Protein AF-A0A164Q446-F1 (afdb_monomer)

Radius of gyration: 11.25 Å; Cα contacts (8 Å, |Δi|>4): 60; chains: 1; bounding box: 26×23×29 Å

Secondary structure (DSSP, 8-state):
--TT---HHHHHHT--S--S-HHHHHHHHHHHHHTT--TT---TTS--HHHHHHHTT--

Mean predicted aligned error: 6.01 Å

Organism: NCBI:txid35525

Foldseek 3Di:
DDPFQDDPLLCLLQPPDPPVDPPVSVVVNVVCVVVVNDQCRATNVRDGSVRSNVVNVPD

InterPro domains:
  IPR036770 Ankyrin repeat-containing domain superfamily [G3DSA:1.25.40.20] (1-56)
  IPR036770 Ankyrin repeat-containing domain superfamily [SSF48403] (2-54)

Solvent-accessible surface area (backbone atoms only — not comparable to full-atom values): 3517 Å² total; per-residue (Å²): 108,54,99,52,42,37,44,74,61,33,53,66,56,49,46,88,64,84,69,90,48,65,68,57,55,51,51,52,53,49,51,42,44,74,73,66,52,63,74,81,47,48,26,74,84,68,34,29,27,68,51,50,30,55,63,62,72,79,111

Structure (mmCIF, N/CA/C/O backbone):
data_AF-A0A164Q446-F1
#
_entry.id   AF-A0A164Q446-F1
#
loop_
_atom_site.group_PDB
_atom_site.id
_atom_site.type_symbol
_atom_site.label_atom_id
_atom_site.label_alt_id
_atom_site.label_comp_id
_atom_site.label_asym_id
_atom_site.label_entity_id
_atom_site.label_seq_id
_atom_site.pdbx_PDB_ins_code
_atom_site.Cartn_x
_atom_site.Cartn_y
_atom_site.Cartn_z
_atom_site.occupancy
_atom_site.B_iso_or_equiv
_atom_site.auth_seq_id
_atom_site.auth_comp_id
_atom_site.auth_asym_id
_atom_site.auth_atom_id
_atom_site.pdbx_PDB_model_num
ATOM 1 N N . MET A 1 1 ? -7.682 -4.588 -9.137 1.00 69.00 1 MET A N 1
ATOM 2 C CA . MET A 1 1 ? -6.300 -4.190 -9.480 1.00 69.00 1 MET A CA 1
ATOM 3 C C . MET A 1 1 ? -6.386 -2.977 -10.389 1.00 69.00 1 MET A C 1
ATOM 5 O O . MET A 1 1 ? -7.325 -2.925 -11.176 1.00 69.00 1 MET A O 1
ATOM 9 N N . ASP A 1 2 ? -5.491 -2.000 -10.242 1.00 78.00 2 ASP A N 1
ATOM 10 C CA . ASP A 1 2 ? -5.438 -0.821 -11.124 1.00 78.00 2 ASP A CA 1
ATOM 11 C C . ASP A 1 2 ? -4.738 -1.136 -12.467 1.00 78.00 2 ASP A C 1
ATOM 13 O O . ASP A 1 2 ? -4.366 -2.281 -12.743 1.00 78.00 2 ASP A O 1
ATOM 17 N N . HIS A 1 3 ? -4.507 -0.106 -13.290 1.00 83.69 3 HIS A N 1
ATOM 18 C CA . HIS A 1 3 ? -3.795 -0.222 -14.569 1.00 83.69 3 HIS A CA 1
ATOM 19 C C . HIS A 1 3 ? -2.336 -0.693 -14.424 1.00 83.69 3 HIS A C 1
ATOM 21 O O . HIS A 1 3 ? -1.759 -1.152 -15.403 1.00 83.69 3 HIS A O 1
ATOM 27 N N . ARG A 1 4 ? -1.740 -0.598 -13.224 1.00 83.56 4 ARG A N 1
ATOM 28 C CA . ARG A 1 4 ? -0.389 -1.071 -12.889 1.00 83.56 4 ARG A CA 1
ATOM 29 C C . ARG A 1 4 ? -0.388 -2.400 -12.120 1.00 83.56 4 ARG A C 1
ATOM 31 O O . ARG A 1 4 ? 0.648 -2.779 -11.585 1.00 83.56 4 ARG A O 1
ATOM 38 N N . ARG A 1 5 ? -1.510 -3.131 -12.065 1.00 86.69 5 ARG A N 1
ATOM 39 C CA . ARG A 1 5 ? -1.710 -4.335 -11.224 1.00 86.69 5 ARG A CA 1
ATOM 40 C C . ARG A 1 5 ? -1.467 -4.113 -9.724 1.00 86.69 5 ARG A C 1
ATOM 42 O O . ARG A 1 5 ? -1.364 -5.075 -8.969 1.00 86.69 5 ARG A O 1
ATOM 49 N N . ASN A 1 6 ? -1.460 -2.868 -9.267 1.00 85.31 6 ASN A N 1
ATOM 50 C CA . ASN A 1 6 ? -1.454 -2.532 -7.857 1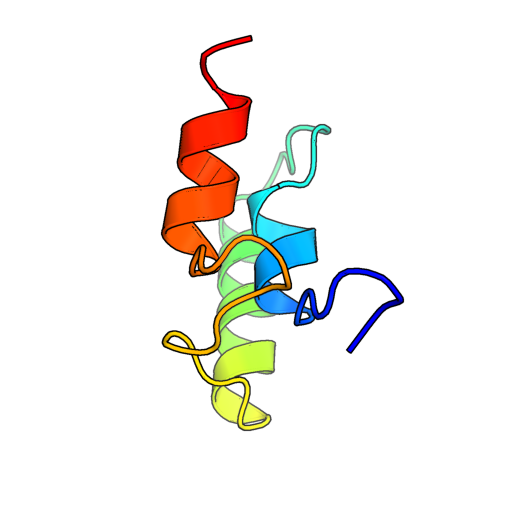.00 85.31 6 ASN A CA 1
ATOM 51 C C . ASN A 1 6 ? -2.739 -3.062 -7.213 1.00 85.31 6 ASN A C 1
ATOM 53 O O . ASN A 1 6 ? -3.870 -2.832 -7.670 1.00 85.31 6 ASN A O 1
ATOM 57 N N . THR A 1 7 ? -2.551 -3.807 -6.133 1.00 89.75 7 THR A N 1
ATOM 58 C CA . THR A 1 7 ? -3.616 -4.151 -5.193 1.00 89.75 7 THR A CA 1
ATOM 59 C C . THR A 1 7 ? -3.885 -2.959 -4.269 1.00 89.75 7 THR A C 1
ATOM 61 O O . THR A 1 7 ? -3.059 -2.050 -4.183 1.00 89.75 7 THR A O 1
ATOM 64 N N . PRO A 1 8 ? -5.007 -2.941 -3.532 1.00 87.56 8 PRO A N 1
ATOM 65 C CA . PRO A 1 8 ? -5.240 -1.911 -2.519 1.00 87.56 8 PRO A CA 1
ATOM 66 C C . PRO A 1 8 ? -4.085 -1.784 -1.510 1.00 87.56 8 PRO A C 1
ATOM 68 O O . PRO A 1 8 ? -3.767 -0.675 -1.087 1.00 87.56 8 PRO A O 1
ATOM 71 N N . LEU A 1 9 ? -3.401 -2.898 -1.203 1.00 87.81 9 LEU A N 1
ATOM 72 C CA . LEU A 1 9 ? -2.204 -2.900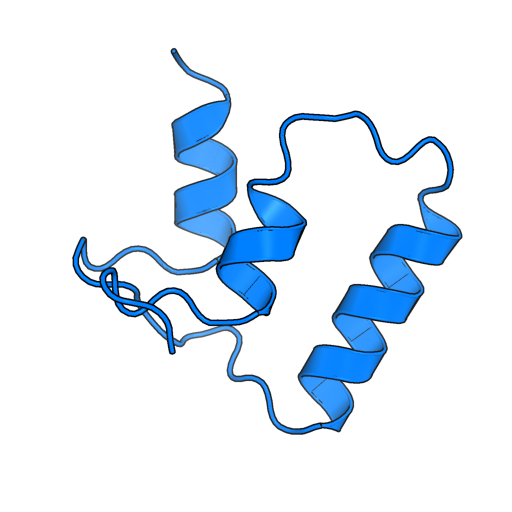 -0.361 1.00 87.81 9 LEU A CA 1
ATOM 73 C C . LEU A 1 9 ? -1.050 -2.099 -0.979 1.00 87.81 9 LEU A C 1
ATOM 75 O O . LEU A 1 9 ? -0.396 -1.366 -0.255 1.00 87.81 9 LEU A O 1
ATOM 79 N N . HIS A 1 10 ? -0.828 -2.160 -2.295 1.00 89.06 10 HIS 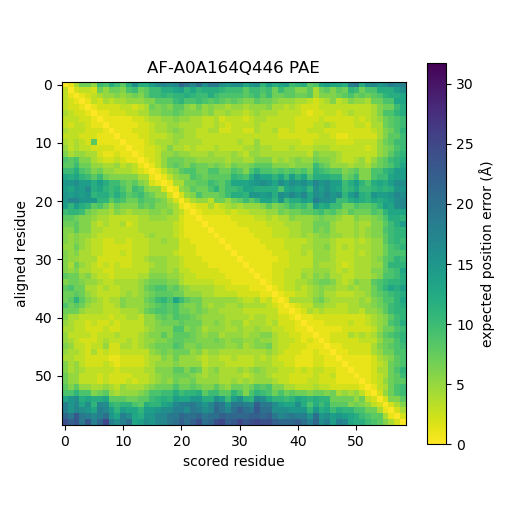A N 1
ATOM 80 C CA . HIS A 1 10 ? 0.200 -1.336 -2.953 1.00 89.06 10 HIS A CA 1
ATOM 81 C C . HIS A 1 10 ? -0.103 0.165 -2.863 1.00 89.06 10 HIS A C 1
ATOM 83 O O . HIS A 1 10 ? 0.806 0.984 -2.778 1.00 89.06 10 HIS A O 1
ATOM 89 N N . LEU A 1 11 ? -1.384 0.539 -2.895 1.00 86.44 11 LEU A N 1
ATOM 90 C CA . LEU A 1 11 ? -1.791 1.944 -2.871 1.00 86.44 11 LEU A CA 1
ATOM 91 C C . LEU A 1 11 ? -1.636 2.562 -1.479 1.00 86.44 11 LEU A C 1
ATOM 93 O O . LEU A 1 11 ? -1.215 3.711 -1.373 1.00 86.44 11 LEU A O 1
ATOM 97 N N . ILE A 1 12 ? -1.978 1.814 -0.423 1.00 85.81 12 ILE A N 1
ATOM 98 C CA . ILE A 1 12 ? -1.933 2.337 0.949 1.00 85.81 12 ILE A CA 1
ATOM 99 C C . ILE A 1 12 ? -0.496 2.492 1.461 1.00 85.81 12 ILE A C 1
ATOM 101 O O . ILE A 1 12 ? -0.195 3.463 2.148 1.00 85.81 12 ILE A O 1
ATOM 105 N N . VAL A 1 13 ? 0.402 1.575 1.093 1.00 81.50 13 VAL A N 1
ATOM 106 C CA . VAL A 1 13 ? 1.813 1.602 1.518 1.00 81.50 13 VAL A CA 1
ATOM 107 C C . VAL A 1 13 ? 2.656 2.614 0.741 1.00 81.50 13 VAL A C 1
ATOM 109 O O . VAL A 1 13 ? 3.590 3.177 1.298 1.00 81.50 13 VAL A O 1
ATOM 112 N N . GLY A 1 14 ? 2.312 2.887 -0.520 1.00 75.88 14 GLY A N 1
ATOM 113 C CA . GLY A 1 14 ? 2.948 3.925 -1.336 1.00 75.88 14 GLY A CA 1
ATOM 114 C C . GLY A 1 14 ? 2.314 5.309 -1.178 1.00 75.88 14 GLY A C 1
ATOM 115 O O . GLY A 1 14 ? 2.580 6.194 -1.990 1.00 75.88 14 GLY A O 1
ATOM 116 N N . TYR A 1 15 ? 1.420 5.501 -0.200 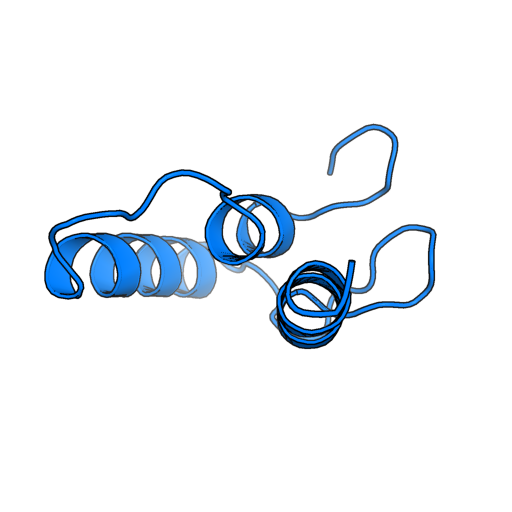1.00 77.62 15 TYR A N 1
ATOM 117 C CA . TYR A 1 15 ? 0.673 6.745 -0.063 1.00 77.62 15 TYR A CA 1
ATOM 118 C C . TYR A 1 15 ? 1.608 7.878 0.403 1.00 77.62 15 TYR A C 1
ATOM 120 O O . TYR A 1 15 ? 2.128 7.828 1.516 1.00 77.62 15 TYR A O 1
ATOM 128 N N . PRO A 1 16 ? 1.822 8.927 -0.414 1.00 65.25 16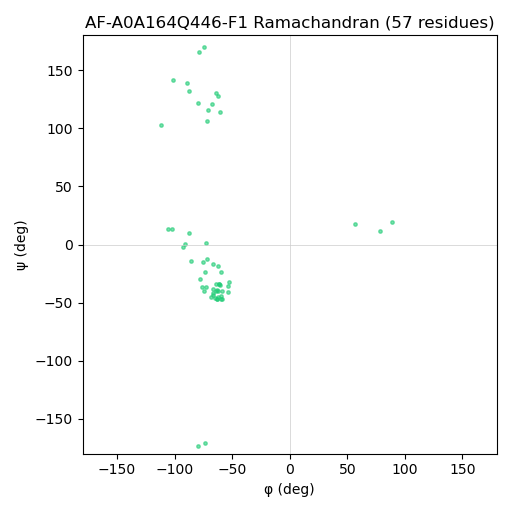 PRO A N 1
ATOM 129 C CA . PRO A 1 16 ? 2.875 9.917 -0.175 1.00 65.25 16 PRO A CA 1
ATOM 130 C C . PRO A 1 16 ? 2.544 10.896 0.954 1.00 65.25 16 PRO A C 1
ATOM 132 O O . PRO A 1 16 ? 3.410 11.637 1.415 1.00 65.25 16 PRO A O 1
ATOM 135 N N . LYS A 1 17 ? 1.277 10.958 1.383 1.00 69.94 17 LYS A N 1
ATOM 136 C CA . LYS A 1 17 ? 0.887 11.815 2.500 1.00 69.94 17 LYS A CA 1
ATOM 137 C C . LYS A 1 17 ? 1.078 11.049 3.803 1.00 69.94 17 LYS A C 1
ATOM 139 O O . LYS A 1 17 ? 0.564 9.934 3.904 1.00 69.94 17 LYS A O 1
ATOM 144 N N . PRO A 1 18 ? 1.726 11.653 4.811 1.00 62.09 18 PRO A N 1
ATOM 145 C CA . PRO A 1 18 ? 1.830 11.034 6.117 1.00 62.09 18 PRO A CA 1
ATOM 146 C C . PRO A 1 18 ? 0.419 10.825 6.660 1.00 62.09 18 PRO A C 1
ATOM 148 O O . PRO A 1 18 ? -0.324 11.777 6.904 1.00 62.09 18 PRO A O 1
ATOM 151 N N . ILE A 1 19 ? 0.036 9.562 6.812 1.00 68.25 19 ILE A N 1
ATOM 152 C CA . ILE A 1 19 ? -1.130 9.204 7.605 1.00 68.25 19 ILE A CA 1
ATOM 153 C C . ILE A 1 19 ? -0.694 9.459 9.046 1.00 68.25 19 ILE A C 1
ATOM 155 O O . ILE A 1 19 ? 0.155 8.744 9.571 1.00 68.25 19 ILE A O 1
ATOM 159 N N . SER A 1 20 ? -1.208 10.532 9.649 1.00 65.94 20 SER A N 1
ATOM 160 C CA . SER A 1 20 ? -0.801 10.971 10.991 1.00 65.94 20 SER A CA 1
ATOM 161 C C . SER A 1 20 ? -1.057 9.914 12.069 1.00 65.94 20 SER A C 1
ATOM 163 O O . SER A 1 20 ? -0.365 9.902 13.082 1.00 65.94 20 SER A O 1
ATOM 165 N N . ASP A 1 21 ? -1.994 8.997 11.821 1.00 77.56 21 ASP A N 1
ATOM 166 C CA . ASP A 1 21 ? -2.396 7.956 12.757 1.00 77.56 21 ASP A CA 1
ATOM 167 C C . ASP A 1 21 ? -1.976 6.568 12.268 1.00 77.56 21 ASP A C 1
ATOM 169 O O . ASP A 1 21 ? -2.626 5.942 11.424 1.00 77.56 21 ASP A O 1
ATOM 173 N N . PHE A 1 22 ? -0.905 6.045 12.866 1.00 77.62 22 PHE A N 1
ATOM 174 C CA . PHE A 1 22 ? -0.435 4.673 12.652 1.00 77.62 22 PHE A CA 1
ATOM 175 C C . PHE A 1 22 ? -1.539 3.628 12.894 1.00 77.62 22 PHE A C 1
ATOM 177 O O . PHE A 1 22 ? -1.627 2.635 12.176 1.00 77.62 22 PHE A O 1
ATOM 184 N N . VAL A 1 23 ? -2.423 3.874 13.867 1.00 82.94 23 VAL A N 1
ATOM 185 C CA . VAL A 1 23 ? -3.566 3.002 14.191 1.00 82.94 23 VAL A CA 1
ATOM 186 C C . VAL A 1 23 ? -4.543 2.900 13.018 1.00 82.94 23 VAL A C 1
ATOM 188 O O . VAL A 1 23 ? -5.034 1.812 12.708 1.00 82.94 23 VAL A O 1
ATOM 191 N N . THR A 1 24 ? -4.791 4.013 12.328 1.00 84.75 24 THR A N 1
ATOM 192 C CA . THR A 1 24 ? -5.664 4.056 11.151 1.00 84.75 24 THR A CA 1
ATOM 193 C C . THR A 1 24 ? -5.032 3.296 9.990 1.00 84.75 24 THR A C 1
ATOM 195 O O . THR A 1 24 ? -5.696 2.464 9.376 1.00 84.75 24 THR A O 1
ATOM 198 N N . LEU A 1 25 ? -3.735 3.504 9.733 1.00 83.69 25 LEU A N 1
ATOM 199 C CA . LEU A 1 25 ? -3.003 2.757 8.706 1.00 83.69 25 LEU A CA 1
ATOM 200 C C . LEU A 1 25 ? -3.026 1.245 8.983 1.00 83.69 25 LEU A C 1
ATOM 202 O O . LEU A 1 25 ? -3.357 0.460 8.097 1.00 83.69 25 LEU A O 1
ATOM 206 N N . HIS A 1 26 ? -2.741 0.844 10.223 1.00 85.50 26 HIS A N 1
ATOM 207 C CA . HIS A 1 26 ? -2.775 -0.554 10.642 1.00 85.50 26 HIS A CA 1
ATOM 208 C C . HIS A 1 26 ? -4.168 -1.170 10.459 1.00 85.50 26 HIS A C 1
ATOM 210 O O . HIS A 1 26 ? -4.287 -2.258 9.904 1.00 85.50 26 HIS A O 1
ATOM 216 N N . SER A 1 27 ? -5.225 -0.453 10.848 1.00 89.75 27 SER A N 1
ATOM 217 C CA . SER A 1 27 ? -6.609 -0.924 10.702 1.00 89.75 27 SER A CA 1
ATOM 218 C C . SER A 1 27 ? -7.008 -1.105 9.236 1.00 89.75 27 SER A C 1
ATOM 220 O O . SER A 1 27 ? -7.653 -2.096 8.894 1.00 89.75 27 SER A O 1
ATOM 222 N N . ILE A 1 28 ? -6.593 -0.193 8.348 1.00 87.88 28 ILE A N 1
ATOM 223 C CA . ILE A 1 28 ? -6.845 -0.311 6.903 1.00 87.88 28 ILE A CA 1
ATOM 224 C C . ILE A 1 28 ? -6.115 -1.532 6.334 1.00 87.88 28 ILE A C 1
ATOM 226 O O . ILE A 1 28 ? -6.720 -2.316 5.606 1.00 87.88 28 ILE A O 1
ATOM 230 N N . ILE A 1 29 ? -4.838 -1.722 6.681 1.00 86.94 29 ILE A N 1
ATOM 231 C CA . ILE A 1 29 ? -4.051 -2.878 6.226 1.00 86.94 29 ILE A CA 1
ATOM 232 C C . ILE A 1 29 ? -4.698 -4.184 6.697 1.00 86.94 29 ILE A C 1
ATOM 234 O O . ILE A 1 29 ? -4.899 -5.083 5.882 1.00 86.94 29 ILE A O 1
ATOM 238 N N . MET A 1 30 ? -5.084 -4.271 7.973 1.00 89.50 30 MET A N 1
ATOM 239 C CA . MET A 1 30 ? -5.742 -5.460 8.522 1.00 89.50 30 MET A CA 1
ATOM 240 C C . MET A 1 30 ? -7.076 -5.740 7.833 1.00 89.50 30 MET A C 1
ATOM 242 O O . MET A 1 30 ? -7.298 -6.862 7.391 1.00 89.50 30 MET A O 1
ATOM 246 N N . THR A 1 31 ? -7.908 -4.716 7.620 1.00 91.50 31 THR A N 1
ATOM 247 C CA . THR A 1 31 ? -9.187 -4.863 6.902 1.00 91.50 31 THR A CA 1
ATOM 248 C C . THR A 1 31 ? -8.976 -5.399 5.483 1.00 91.50 31 THR A C 1
ATOM 250 O O . THR A 1 31 ? -9.733 -6.241 5.007 1.00 91.50 31 THR A O 1
ATOM 253 N N . LEU A 1 32 ? -7.935 -4.928 4.788 1.00 88.56 32 LEU A N 1
ATOM 254 C CA . LEU A 1 32 ? -7.607 -5.407 3.447 1.00 88.56 32 LEU A CA 1
ATOM 255 C C . LEU A 1 32 ? -7.165 -6.875 3.468 1.00 88.56 32 LEU A C 1
ATOM 257 O O . LEU A 1 32 ? -7.621 -7.646 2.626 1.00 88.56 32 LEU A O 1
ATOM 261 N N . ILE A 1 33 ? -6.321 -7.268 4.423 1.00 87.69 33 ILE A N 1
ATOM 262 C CA . ILE A 1 33 ? -5.870 -8.658 4.585 1.00 87.69 33 ILE A CA 1
ATOM 263 C C . ILE A 1 33 ? -7.057 -9.575 4.909 1.00 87.69 33 ILE A C 1
ATOM 265 O O . ILE A 1 33 ? -7.222 -10.607 4.262 1.00 87.69 33 ILE A O 1
ATOM 269 N N . GLU A 1 34 ? -7.924 -9.180 5.844 1.00 90.75 34 GLU A N 1
ATOM 270 C CA . GLU A 1 34 ? -9.137 -9.924 6.216 1.00 90.75 34 GLU A CA 1
ATOM 271 C C . GLU A 1 34 ? -10.121 -10.066 5.048 1.00 90.75 34 GLU A C 1
ATOM 273 O O . GLU A 1 34 ? -10.762 -11.104 4.895 1.00 90.75 34 GLU A O 1
ATOM 278 N N . ALA A 1 35 ? -10.193 -9.063 4.168 1.00 89.38 35 ALA A N 1
ATOM 279 C CA . ALA A 1 35 ? -10.967 -9.124 2.930 1.00 89.38 35 ALA A CA 1
ATOM 280 C C . ALA A 1 35 ? -10.339 -10.034 1.848 1.00 89.38 35 ALA A C 1
ATOM 282 O O . ALA A 1 35 ? -10.879 -10.139 0.745 1.00 89.38 35 ALA A O 1
ATOM 283 N N . GLY A 1 36 ? -9.206 -10.686 2.132 1.00 86.56 36 GLY A N 1
ATOM 284 C CA . GLY A 1 36 ? -8.505 -11.582 1.211 1.00 86.56 36 GLY A CA 1
ATOM 285 C C . GLY A 1 36 ? -7.481 -10.883 0.314 1.00 86.56 36 GLY A C 1
ATOM 286 O O . GLY A 1 36 ? -7.111 -11.419 -0.737 1.00 86.56 36 GLY A O 1
ATOM 287 N N . ALA A 1 37 ? -7.016 -9.681 0.675 1.00 87.00 37 ALA A N 1
ATOM 288 C CA . ALA A 1 37 ? -5.903 -9.061 -0.033 1.00 87.00 37 ALA A CA 1
ATOM 289 C C . ALA A 1 37 ? -4.617 -9.859 0.213 1.00 87.00 37 ALA A C 1
ATOM 291 O O . ALA A 1 37 ? -4.151 -10.024 1.338 1.00 87.00 37 ALA A O 1
ATOM 292 N N . HIS A 1 38 ? -4.035 -10.329 -0.882 1.00 85.38 38 HIS A N 1
ATOM 293 C CA . HIS A 1 38 ? -2.816 -11.120 -0.882 1.00 85.38 38 HIS A CA 1
ATOM 294 C C . HIS A 1 38 ? -1.602 -10.197 -0.718 1.00 85.38 38 HIS A C 1
ATOM 296 O O . HIS A 1 38 ? -1.411 -9.265 -1.507 1.00 85.38 38 HIS A O 1
ATOM 302 N N . MET A 1 39 ? -0.805 -10.436 0.326 1.00 82.75 39 MET A N 1
ATOM 303 C CA . MET A 1 39 ? 0.393 -9.647 0.652 1.00 82.75 39 MET A CA 1
ATOM 304 C C . MET A 1 39 ? 1.560 -9.938 -0.301 1.00 82.75 39 MET A C 1
ATOM 306 O O . MET A 1 39 ? 2.446 -9.111 -0.470 1.00 82.75 39 MET A O 1
ATOM 310 N N . ASP A 1 40 ? 1.538 -11.112 -0.922 1.00 87.00 40 ASP A N 1
ATOM 311 C CA . ASP A 1 40 ? 2.484 -11.621 -1.916 1.00 87.00 40 ASP A CA 1
ATOM 312 C C . ASP A 1 40 ? 2.072 -11.284 -3.358 1.00 87.00 40 ASP A C 1
ATOM 314 O O . ASP A 1 40 ? 2.762 -11.641 -4.312 1.00 87.00 40 ASP A O 1
ATOM 318 N N . ALA A 1 41 ? 0.947 -10.587 -3.546 1.00 87.94 41 ALA A N 1
ATOM 319 C CA . ALA A 1 41 ? 0.539 -10.138 -4.865 1.00 87.94 41 ALA A CA 1
ATOM 320 C C . ALA A 1 41 ? 1.557 -9.136 -5.413 1.00 87.94 41 ALA A C 1
ATOM 322 O O . ALA A 1 41 ? 1.870 -8.156 -4.747 1.00 87.94 41 ALA A O 1
ATOM 323 N N . VAL A 1 42 ? 2.004 -9.346 -6.649 1.00 89.88 42 VAL A N 1
ATOM 324 C CA . VAL A 1 42 ? 2.939 -8.442 -7.326 1.00 89.88 42 VAL A CA 1
ATOM 325 C C . VAL A 1 42 ? 2.239 -7.525 -8.328 1.00 89.88 42 VAL A C 1
ATOM 327 O O . VAL A 1 42 ? 1.325 -7.955 -9.046 1.00 89.88 42 VAL A O 1
ATOM 330 N N . ASN A 1 43 ? 2.685 -6.272 -8.407 1.00 88.50 43 ASN A N 1
ATOM 331 C CA . ASN A 1 43 ? 2.245 -5.303 -9.411 1.00 88.50 43 ASN A CA 1
ATOM 332 C C . ASN A 1 43 ? 2.829 -5.618 -10.815 1.00 88.50 43 ASN A C 1
ATOM 334 O O . ASN A 1 43 ? 3.390 -6.688 -11.062 1.00 88.50 43 ASN A O 1
ATOM 338 N N . LEU A 1 44 ? 2.667 -4.713 -11.789 1.00 88.69 44 LEU A N 1
ATOM 339 C CA . LEU A 1 44 ? 3.225 -4.871 -13.146 1.00 88.69 44 LEU A CA 1
ATOM 340 C C . LEU A 1 44 ? 4.758 -4.823 -13.198 1.00 88.69 44 LEU A C 1
ATOM 342 O O . LEU A 1 44 ? 5.332 -5.244 -14.197 1.00 88.69 44 LEU A O 1
ATOM 346 N N . TYR A 1 45 ? 5.405 -4.324 -12.150 1.00 87.31 45 TYR A N 1
ATOM 347 C CA . TYR A 1 45 ? 6.859 -4.223 -12.025 1.00 87.31 45 TYR A CA 1
ATOM 348 C C . TYR A 1 45 ? 7.453 -5.453 -11.328 1.00 87.31 45 TYR A C 1
ATOM 350 O O . TYR A 1 45 ? 8.668 -5.554 -11.207 1.00 87.31 45 TYR A O 1
ATOM 358 N N . GLY A 1 46 ? 6.610 -6.401 -10.899 1.00 88.69 46 GLY A N 1
ATOM 359 C CA . GLY A 1 46 ? 7.042 -7.562 -10.123 1.00 88.69 46 GLY A CA 1
ATOM 360 C C . GLY A 1 46 ? 7.299 -7.249 -8.647 1.00 88.69 46 GLY A C 1
ATOM 361 O O . GLY A 1 46 ? 7.862 -8.085 -7.952 1.00 88.69 46 GLY A O 1
ATOM 362 N N . GLU A 1 47 ? 6.885 -6.076 -8.170 1.00 89.88 47 GLU A N 1
ATOM 363 C CA . GLU A 1 47 ? 7.059 -5.640 -6.784 1.00 89.88 47 GLU A CA 1
ATOM 364 C C . GLU A 1 47 ? 5.865 -6.088 -5.946 1.00 89.88 47 GLU A C 1
ATOM 366 O O . GLU A 1 47 ? 4.726 -5.972 -6.401 1.00 89.88 47 GLU A O 1
ATOM 371 N N . THR A 1 48 ? 6.107 -6.559 -4.723 1.00 90.94 48 THR A N 1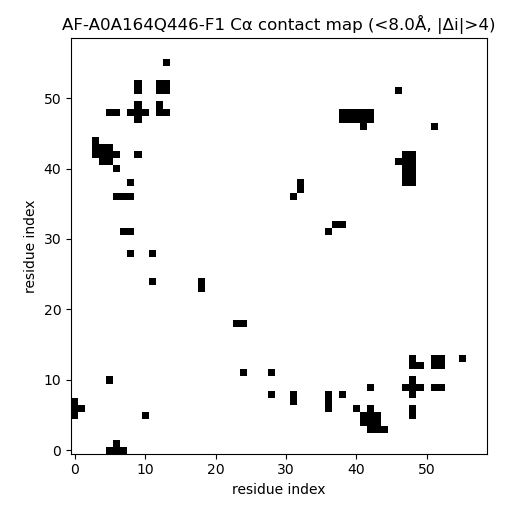
ATOM 372 C CA . THR A 1 48 ? 5.057 -6.706 -3.705 1.00 90.94 48 THR A CA 1
ATOM 373 C C . THR A 1 48 ? 4.659 -5.330 -3.143 1.00 90.94 48 THR A C 1
ATOM 375 O O . THR A 1 48 ? 5.362 -4.340 -3.379 1.00 90.94 48 THR A O 1
ATOM 378 N N . PRO A 1 49 ? 3.577 -5.213 -2.345 1.00 87.44 49 PRO A N 1
ATOM 379 C CA . PRO A 1 49 ? 3.236 -3.954 -1.691 1.00 87.44 49 PRO A CA 1
ATOM 380 C C . PRO A 1 49 ? 4.403 -3.386 -0.868 1.00 87.44 49 PRO A C 1
ATOM 382 O O . PRO A 1 49 ? 4.669 -2.189 -0.918 1.00 87.44 49 PRO A O 1
ATOM 385 N N . ILE A 1 50 ? 5.132 -4.244 -0.148 1.00 83.50 50 ILE A N 1
ATOM 386 C CA . ILE A 1 50 ? 6.292 -3.850 0.664 1.00 83.50 50 ILE A CA 1
ATOM 387 C C . ILE A 1 50 ? 7.452 -3.350 -0.200 1.00 83.50 50 ILE A C 1
ATOM 389 O O . ILE A 1 50 ? 8.072 -2.336 0.135 1.00 83.50 50 ILE A 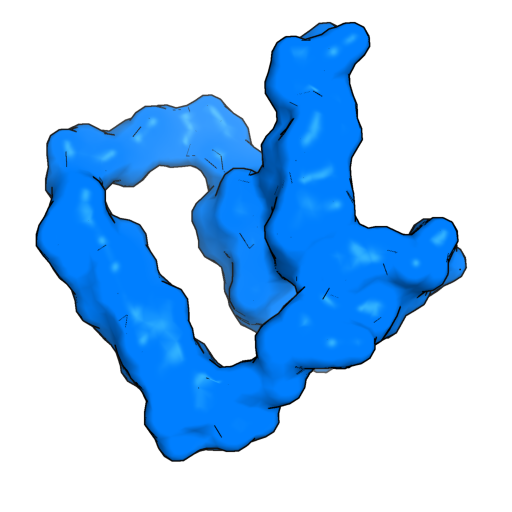O 1
ATOM 393 N N . ASP A 1 51 ? 7.723 -4.024 -1.317 1.00 86.31 51 ASP A N 1
ATOM 394 C CA . ASP A 1 51 ? 8.790 -3.613 -2.230 1.00 86.31 51 ASP A CA 1
ATOM 395 C C . ASP A 1 51 ? 8.473 -2.234 -2.820 1.00 86.31 51 ASP A C 1
ATOM 397 O O . ASP A 1 51 ? 9.293 -1.320 -2.739 1.00 86.31 51 ASP A O 1
ATOM 401 N N . ALA A 1 52 ? 7.237 -2.037 -3.291 1.00 85.00 52 ALA A N 1
ATOM 402 C CA . ALA A 1 52 ? 6.782 -0.765 -3.848 1.00 85.00 52 ALA A CA 1
ATOM 403 C C . ALA A 1 52 ? 6.838 0.395 -2.832 1.00 85.00 52 ALA A C 1
ATOM 405 O O . ALA A 1 52 ? 7.124 1.533 -3.210 1.00 85.00 52 ALA A O 1
ATOM 406 N N . ALA A 1 53 ? 6.598 0.124 -1.543 1.00 78.25 53 ALA A N 1
ATOM 407 C CA . ALA A 1 53 ? 6.726 1.118 -0.473 1.00 78.25 53 ALA A CA 1
ATOM 408 C C . ALA A 1 53 ? 8.182 1.562 -0.261 1.00 78.25 53 ALA A C 1
ATOM 410 O O . ALA A 1 53 ? 8.458 2.735 -0.019 1.00 78.25 53 ALA A O 1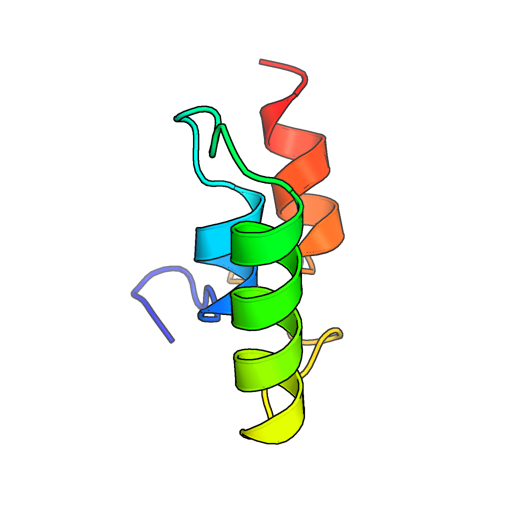
ATOM 411 N N . THR A 1 54 ? 9.114 0.615 -0.367 1.00 69.50 54 THR A N 1
ATOM 412 C CA . THR A 1 54 ? 10.540 0.845 -0.120 1.00 69.50 54 THR A CA 1
ATOM 413 C C . THR A 1 54 ? 11.190 1.576 -1.295 1.00 69.50 54 THR A C 1
ATOM 415 O O . THR A 1 54 ? 11.998 2.478 -1.080 1.00 69.50 54 THR A O 1
ATOM 418 N N . THR A 1 55 ? 10.781 1.271 -2.532 1.00 63.38 55 THR A N 1
ATOM 419 C CA . THR A 1 55 ? 11.249 1.964 -3.744 1.00 63.38 55 THR A CA 1
ATOM 420 C C . THR A 1 55 ? 10.914 3.464 -3.720 1.00 63.38 55 THR A C 1
ATOM 422 O O . THR A 1 55 ? 11.716 4.280 -4.170 1.00 63.38 55 THR A O 1
ATOM 425 N N . GLY A 1 56 ? 9.770 3.856 -3.147 1.00 55.69 56 GLY A N 1
ATOM 426 C CA . GLY A 1 56 ? 9.354 5.261 -3.043 1.00 55.69 56 GLY A CA 1
ATOM 427 C C . GLY A 1 56 ? 10.143 6.110 -2.037 1.00 55.69 56 GLY A C 1
ATOM 428 O O . GLY A 1 56 ? 10.018 7.329 -2.062 1.00 55.69 56 GLY A O 1
ATOM 429 N N . LEU A 1 57 ? 10.951 5.497 -1.163 1.00 50.91 57 LEU A N 1
ATOM 430 C CA . LEU A 1 57 ? 11.756 6.211 -0.161 1.00 50.91 57 LEU A CA 1
ATOM 431 C C . LEU A 1 57 ? 13.114 6.691 -0.714 1.00 50.91 57 LEU A C 1
ATOM 433 O O . LEU A 1 57 ? 13.777 7.512 -0.085 1.00 50.91 57 LEU A O 1
ATOM 437 N N . PHE A 1 58 ? 13.538 6.184 -1.876 1.00 47.91 58 PHE A N 1
ATOM 438 C CA . PHE A 1 58 ? 14.863 6.442 -2.454 1.00 47.91 58 PHE A CA 1
ATOM 439 C C . PHE A 1 58 ? 14.869 7.416 -3.646 1.00 47.91 58 PHE A C 1
ATOM 441 O O . PHE A 1 58 ? 15.891 7.505 -4.330 1.00 47.91 58 PHE A O 1
ATOM 448 N N . HIS A 1 59 ? 13.783 8.154 -3.903 1.00 43.06 59 HIS A N 1
ATOM 449 C CA . HIS A 1 59 ? 13.720 9.127 -5.002 1.00 43.06 59 HIS A CA 1
ATOM 450 C C . HIS A 1 59 ? 13.089 10.465 -4.597 1.00 43.06 59 HIS A C 1
ATOM 452 O O . HIS A 1 59 ? 12.136 10.458 -3.791 1.00 43.06 59 HIS A O 1
#

pLDDT: mean 80.76, std 11.35, range [43.06, 91.5]

Sequence (59 aa):
MDHRRNTPLHLIVGYPKPISDFVTLHSIIMTLIEAGAHMDAVNLYGETPIDAATTGLFH

Nearest PDB structures (foldseek):
  5ooy-assembly2_E  TM=7.884E-01  e=1.597E-02  synthetic construct
  7txd-assembly1_K  TM=8.197E-01  e=6.224E-02  synthetic construct
  5kng-assembly2_B  TM=8.091E-01  e=7.633E-02  synthetic construct
  5eil-assembly1_A  TM=8.116E-01  e=1.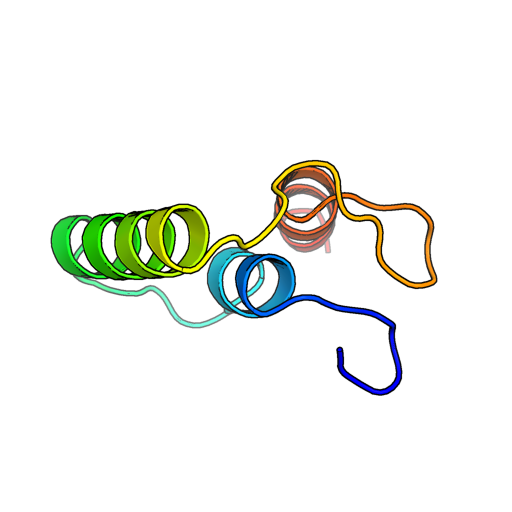315E-01  synthetic construct
  2qc9-assembly1_A  TM=7.594E-01  e=2.426E-01  Mus musculus